Protein AF-A0A1U2AAY5-F1 (afdb_monomer)

pLDDT: mean 83.12, std 16.24, range [41.16, 96.94]

Foldseek 3Di:
DPPDDDQAFDKFKDQDPVNQAIWIWGQGPVRDIDIDPDNHRYSVSRRVVNSVVSCVVVPDPDPDPPDPPDD

Radius of gyration: 16.43 Å; Cα contacts (8 Å, |Δi|>4): 99; chains: 1; bounding box: 39×23×57 Å

Solvent-accessible surface area (backbone atoms only — not comparable to full-atom values): 4321 Å² total; per-residue (Å²): 134,83,78,76,78,81,62,60,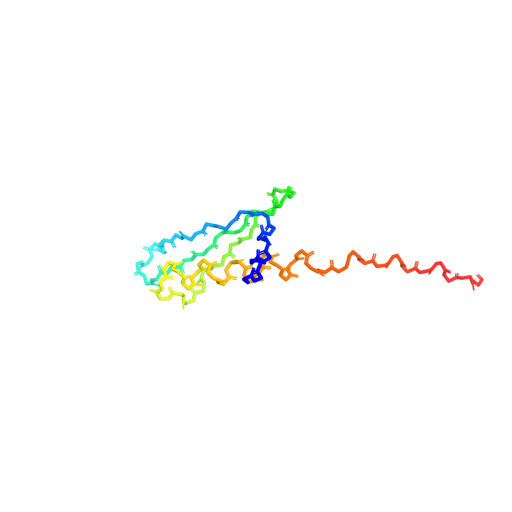43,49,68,46,49,44,75,38,95,83,68,77,28,13,19,24,39,34,36,40,83,85,68,56,73,48,77,46,81,55,92,18,84,37,54,66,54,15,39,51,51,36,44,53,47,34,44,56,67,69,63,55,74,75,76,73,73,77,71,82,81,88,127

Organism: NCBI:txid1962118

Sequence (71 aa):
MSKAKPVPGTVEAFPRKDNDGFAWKWTSPKGNEHFNYGPYPTKAAAAAAGRKFARNFTAKPTHTPPEPEDE

Mean predicted aligned error: 8.83 Å

Nearest PDB structures (foldseek):
  8u6g-assembly1_A  TM=6.777E-01  e=1.331E+00  Human immunodeficiency virus type 1 BH10
  8u6c-assembly1_A  TM=6.712E-01  e=1.421E+00  Human immunodeficiency virus 1
  8str-assembly1_A  TM=6.694E-01  e=2.399E+00  Human immunodeficiency virus 1
  3kle-assembly3_I  TM=6.582E-01  e=3.793E+00  Human immunodeficiency virus type 1 BH10
  6nz5-assembly1_A  TM=3.635E-01  e=1.246E+00  Shewanella oneidensis MR-1

Structure (mmCIF, N/CA/C/O backbone):
data_AF-A0A1U2AAY5-F1
#
_entry.id   AF-A0A1U2AAY5-F1
#
loop_
_atom_site.group_PDB
_atom_site.id
_atom_site.type_symbol
_atom_site.label_atom_id
_atom_site.label_alt_id
_atom_site.label_comp_id
_atom_site.label_asym_id
_atom_site.label_entity_id
_atom_site.label_seq_id
_atom_site.pdbx_PDB_ins_code
_atom_site.Cartn_x
_atom_site.Cartn_y
_atom_site.Cartn_z
_atom_site.occupancy
_atom_site.B_iso_or_equiv
_atom_site.auth_seq_id
_atom_site.auth_comp_id
_atom_site.auth_asym_id
_atom_site.auth_atom_id
_atom_site.pdbx_PDB_model_num
ATOM 1 N N . MET A 1 1 ? -24.750 -6.116 -2.110 1.00 41.16 1 MET A N 1
ATOM 2 C CA . MET A 1 1 ? -23.406 -5.519 -2.291 1.00 41.16 1 MET A CA 1
ATOM 3 C C . MET A 1 1 ? -22.836 -5.161 -0.920 1.00 41.16 1 MET A C 1
ATOM 5 O O . MET A 1 1 ? -23.193 -4.122 -0.376 1.00 41.16 1 MET A O 1
ATOM 9 N N . SER A 1 2 ? -22.027 -6.026 -0.304 1.00 46.91 2 SER A N 1
ATOM 10 C CA . SER A 1 2 ? -21.418 -5.730 1.003 1.00 46.91 2 SER A CA 1
ATOM 11 C C . SER A 1 2 ? -20.395 -4.604 0.847 1.00 46.91 2 SER A C 1
ATOM 13 O O . SER A 1 2 ? -19.450 -4.742 0.070 1.00 46.91 2 SER A O 1
ATOM 15 N N . LYS A 1 3 ? -20.590 -3.476 1.547 1.00 57.06 3 LYS A N 1
ATOM 16 C CA . LYS A 1 3 ? -19.640 -2.352 1.538 1.00 57.06 3 LYS A CA 1
ATOM 17 C C . LYS A 1 3 ? -18.253 -2.878 1.914 1.00 57.06 3 LYS A C 1
ATOM 19 O O . LYS A 1 3 ? -18.092 -3.519 2.952 1.00 57.06 3 LYS A O 1
ATOM 24 N N . ALA A 1 4 ? -17.258 -2.628 1.063 1.00 63.94 4 ALA A N 1
ATOM 25 C CA . ALA A 1 4 ? -15.878 -2.966 1.377 1.00 63.94 4 ALA A CA 1
ATOM 26 C C . ALA A 1 4 ? -15.505 -2.309 2.713 1.00 63.94 4 ALA A C 1
ATOM 28 O O . ALA A 1 4 ? -15.725 -1.110 2.891 1.00 63.94 4 ALA A O 1
ATOM 29 N N . LYS A 1 5 ? -14.963 -3.090 3.659 1.00 69.25 5 LYS A N 1
ATOM 30 C CA . LYS A 1 5 ? -14.531 -2.552 4.954 1.00 69.25 5 LYS A CA 1
ATOM 31 C C . LYS A 1 5 ? -13.553 -1.392 4.712 1.00 69.25 5 LYS A C 1
ATOM 33 O O . LYS A 1 5 ? -12.612 -1.581 3.917 1.00 69.25 5 LYS A O 1
ATOM 38 N N . PRO A 1 6 ? -13.757 -0.233 5.369 1.00 82.38 6 PRO A N 1
ATOM 39 C CA . PRO A 1 6 ? -12.875 0.913 5.212 1.00 82.38 6 PRO A CA 1
ATOM 40 C C . PRO A 1 6 ? -11.437 0.508 5.537 1.00 82.38 6 PRO A C 1
ATOM 42 O O . PRO A 1 6 ? -11.193 -0.391 6.344 1.00 82.38 6 PRO A O 1
ATOM 45 N N . VAL A 1 7 ? -10.485 1.116 4.837 1.00 83.81 7 VAL A N 1
ATOM 46 C CA . VAL A 1 7 ? -9.058 0.942 5.114 1.00 83.81 7 VAL A CA 1
ATOM 47 C C . VAL A 1 7 ? -8.715 1.925 6.229 1.00 83.81 7 VAL A C 1
ATOM 49 O O . VAL A 1 7 ? -8.925 3.119 6.036 1.00 83.81 7 VAL A O 1
ATOM 52 N N . PRO A 1 8 ? -8.234 1.463 7.391 1.00 87.88 8 PRO A N 1
ATOM 53 C CA . PRO A 1 8 ? -7.824 2.370 8.454 1.00 87.88 8 PRO A CA 1
ATOM 54 C C . PRO A 1 8 ? -6.551 3.114 8.042 1.00 87.88 8 PRO A C 1
ATOM 56 O O . PRO A 1 8 ? -5.564 2.479 7.680 1.00 87.88 8 PRO A O 1
ATOM 59 N N . GLY A 1 9 ? -6.561 4.446 8.092 1.00 91.94 9 GLY A N 1
ATOM 60 C CA . GLY A 1 9 ? -5.442 5.281 7.638 1.00 91.94 9 GLY A CA 1
ATOM 61 C C . GLY A 1 9 ? -5.344 5.407 6.111 1.00 91.94 9 GLY A C 1
ATOM 62 O O . GLY A 1 9 ? -6.260 5.030 5.379 1.00 91.94 9 GLY A O 1
ATOM 63 N N . THR A 1 10 ? -4.215 5.926 5.632 1.00 95.38 10 THR A N 1
ATOM 64 C CA . THR A 1 10 ? -3.980 6.231 4.211 1.00 95.38 10 THR A CA 1
ATOM 65 C C . THR A 1 10 ? -2.902 5.320 3.647 1.00 95.38 10 THR A C 1
ATOM 67 O O . THR A 1 10 ? -1.831 5.200 4.231 1.00 95.38 10 THR A O 1
ATOM 70 N N . VAL A 1 11 ? -3.169 4.680 2.507 1.00 95.88 11 VAL A N 1
ATOM 71 C CA . VAL A 1 11 ? -2.182 3.874 1.773 1.00 95.88 11 VAL A CA 1
ATOM 72 C C . VAL A 1 11 ? -1.833 4.585 0.476 1.00 95.88 11 VAL A C 1
ATOM 74 O O . VAL A 1 11 ? -2.710 4.829 -0.353 1.00 95.88 11 VAL A O 1
ATOM 77 N N . GLU A 1 12 ? -0.551 4.845 0.279 1.00 96.38 12 GLU A N 1
ATOM 78 C CA . GLU A 1 12 ? 0.013 5.398 -0.943 1.00 96.38 12 GLU A CA 1
ATOM 79 C C . GLU A 1 12 ? 0.914 4.352 -1.599 1.00 96.38 12 GLU A C 1
ATOM 81 O O . GLU A 1 12 ? 1.757 3.750 -0.940 1.00 96.38 12 GLU A O 1
ATOM 86 N N . ALA A 1 13 ? 0.737 4.119 -2.898 1.00 96.38 13 ALA A N 1
ATOM 87 C CA . ALA A 1 13 ? 1.623 3.269 -3.684 1.00 96.38 13 ALA A CA 1
ATOM 88 C C . ALA A 1 13 ? 2.423 4.132 -4.657 1.00 96.38 13 ALA A C 1
ATOM 90 O O . ALA A 1 13 ? 1.846 4.973 -5.352 1.00 96.38 13 ALA A O 1
ATOM 91 N N . PHE A 1 14 ? 3.726 3.895 -4.737 1.00 94.00 14 PHE A N 1
ATOM 92 C CA . PHE A 1 14 ? 4.659 4.700 -5.521 1.00 94.00 14 PHE A CA 1
ATOM 93 C C . PHE A 1 14 ? 5.651 3.804 -6.276 1.00 94.00 14 PHE A C 1
ATOM 95 O O . PHE A 1 14 ? 5.929 2.690 -5.824 1.00 94.00 14 PHE A O 1
ATOM 102 N N . PRO A 1 15 ? 6.145 4.232 -7.451 1.00 93.81 15 PRO A N 1
ATOM 103 C CA . PRO A 1 15 ? 7.195 3.505 -8.157 1.00 93.81 15 PRO A CA 1
ATOM 104 C C . PRO A 1 15 ? 8.489 3.519 -7.337 1.00 93.81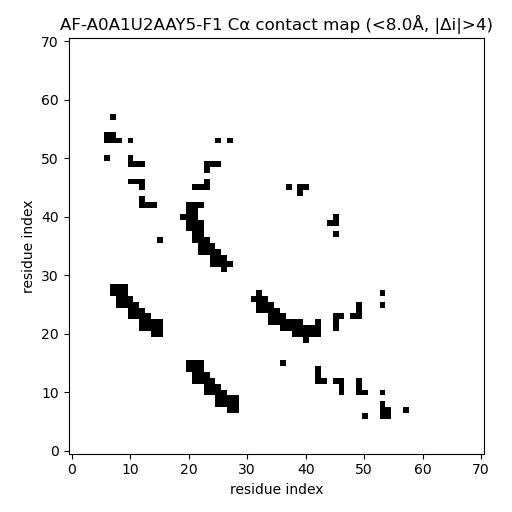 15 PRO A C 1
ATOM 106 O O . PRO A 1 15 ? 8.809 4.513 -6.678 1.00 93.81 15 PRO A O 1
ATOM 109 N N . ARG A 1 16 ? 9.234 2.416 -7.363 1.00 90.56 16 ARG A N 1
ATOM 110 C CA . ARG A 1 16 ? 10.547 2.344 -6.716 1.00 90.56 16 ARG A CA 1
ATOM 111 C C . ARG A 1 16 ? 11.600 3.085 -7.548 1.00 90.56 16 ARG A C 1
ATOM 113 O O . ARG A 1 16 ? 11.474 3.209 -8.763 1.00 90.56 16 ARG A O 1
ATOM 120 N N . LYS A 1 17 ? 12.658 3.572 -6.888 1.00 87.44 17 LYS A N 1
ATOM 121 C CA . LYS A 1 17 ? 13.746 4.335 -7.536 1.00 87.44 17 LYS A CA 1
ATOM 122 C C . LYS A 1 17 ? 14.591 3.500 -8.501 1.00 87.44 17 LYS A C 1
ATOM 124 O O . LYS A 1 17 ? 15.162 4.052 -9.432 1.00 87.44 17 LYS A O 1
ATOM 129 N N . ASP A 1 18 ? 14.665 2.195 -8.277 1.00 86.94 18 ASP A N 1
ATOM 130 C CA . ASP A 1 18 ? 15.332 1.233 -9.157 1.00 86.94 18 ASP A CA 1
ATOM 131 C C . ASP A 1 18 ? 14.501 0.881 -10.402 1.00 86.94 18 ASP A C 1
ATOM 133 O O . ASP A 1 18 ? 14.949 0.093 -11.225 1.00 86.94 18 ASP A O 1
ATOM 137 N N . ASN A 1 19 ? 13.315 1.485 -10.569 1.00 79.38 19 ASN A N 1
ATOM 138 C CA . ASN A 1 19 ? 12.350 1.217 -11.641 1.00 79.38 19 ASN A CA 1
ATOM 139 C C . ASN A 1 19 ? 11.860 -0.240 -11.718 1.00 79.38 19 ASN A C 1
ATOM 141 O O . ASN A 1 19 ? 11.097 -0.577 -12.622 1.00 79.38 19 ASN A O 1
ATOM 145 N N . ASP A 1 20 ? 12.212 -1.080 -10.743 1.00 86.19 20 ASP A N 1
ATOM 146 C CA . ASP A 1 20 ? 11.843 -2.494 -10.704 1.00 86.19 20 ASP A CA 1
ATOM 147 C C . ASP A 1 20 ? 10.627 -2.712 -9.793 1.00 86.19 20 ASP A C 1
ATOM 149 O O 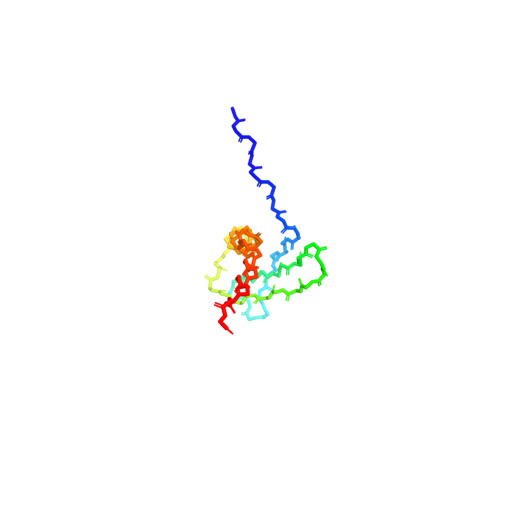. ASP A 1 20 ? 10.662 -3.336 -8.728 1.00 86.19 20 ASP A O 1
ATOM 153 N N . GLY A 1 21 ? 9.520 -2.092 -10.201 1.00 92.06 21 GLY A N 1
ATOM 154 C CA . GLY A 1 21 ? 8.217 -2.243 -9.568 1.00 92.06 21 GLY A CA 1
ATOM 155 C C . GLY A 1 21 ? 7.827 -1.113 -8.617 1.00 92.06 21 GLY A C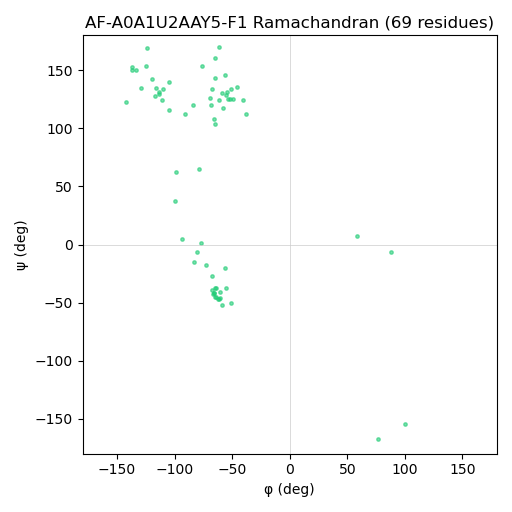 1
ATOM 156 O O . GLY A 1 21 ? 8.216 0.049 -8.752 1.00 92.06 21 GLY A O 1
ATOM 157 N N . PHE A 1 22 ? 6.958 -1.454 -7.671 1.00 95.81 22 PHE A N 1
ATOM 158 C CA . PHE A 1 22 ? 6.243 -0.506 -6.825 1.00 95.81 22 PHE A CA 1
ATOM 159 C C . PHE A 1 22 ? 6.467 -0.814 -5.351 1.00 95.81 22 PHE A C 1
ATOM 161 O O . PHE A 1 22 ? 6.715 -1.948 -4.958 1.00 95.81 22 PHE A O 1
ATOM 168 N N . ALA A 1 23 ? 6.347 0.214 -4.530 1.00 95.56 23 ALA A N 1
ATOM 169 C CA . ALA A 1 23 ? 6.367 0.148 -3.082 1.00 95.56 23 ALA A CA 1
ATOM 170 C C . ALA A 1 23 ? 5.082 0.776 -2.539 1.00 95.56 23 ALA A C 1
ATOM 172 O O . ALA A 1 23 ? 4.306 1.397 -3.279 1.00 95.56 23 ALA A O 1
ATOM 173 N N . TRP A 1 24 ? 4.838 0.604 -1.245 1.00 96.94 24 TRP A N 1
ATOM 174 C CA . TRP A 1 24 ? 3.751 1.304 -0.574 1.00 96.94 24 TRP A CA 1
ATOM 175 C C . TRP A 1 24 ? 4.195 1.917 0.750 1.00 96.94 24 TRP A C 1
ATOM 177 O O . TRP A 1 24 ? 5.079 1.404 1.441 1.00 96.94 24 TRP A O 1
ATOM 187 N N . LYS A 1 25 ? 3.540 3.027 1.089 1.00 96.81 25 LYS A N 1
ATOM 188 C CA . LYS A 1 25 ? 3.567 3.687 2.389 1.00 96.81 25 LYS A CA 1
ATOM 189 C C . LYS A 1 25 ? 2.167 3.624 2.977 1.00 96.81 25 LYS A C 1
ATOM 191 O O . LYS A 1 25 ? 1.185 3.883 2.284 1.00 96.81 25 LYS A O 1
ATOM 196 N N . TRP A 1 26 ? 2.068 3.282 4.249 1.00 96.62 26 TRP A N 1
ATOM 197 C CA . TRP A 1 26 ? 0.840 3.414 5.013 1.00 96.62 26 TRP A CA 1
ATOM 198 C C . TRP A 1 26 ? 1.046 4.407 6.147 1.00 96.62 26 TRP A C 1
ATOM 200 O O . TRP A 1 26 ? 1.968 4.244 6.940 1.00 96.62 26 TRP A O 1
ATOM 210 N N . THR A 1 27 ? 0.166 5.395 6.245 1.00 95.69 27 THR A N 1
ATOM 211 C CA . THR A 1 27 ? 0.083 6.315 7.379 1.00 95.69 27 THR A CA 1
ATOM 212 C C . THR A 1 27 ? -1.129 5.920 8.213 1.00 95.69 27 THR A C 1
ATOM 214 O O . THR A 1 27 ? -2.271 5.976 7.749 1.00 95.69 27 THR A O 1
ATOM 217 N N . SER A 1 28 ? -0.885 5.483 9.445 1.00 92.75 28 SER A N 1
ATOM 218 C CA . SER A 1 28 ? -1.933 5.100 10.388 1.00 92.75 28 SER A CA 1
ATOM 219 C C . SER A 1 28 ? -2.810 6.301 10.776 1.00 92.75 28 SER A C 1
ATOM 221 O O . SER A 1 28 ? -2.352 7.441 10.695 1.00 92.75 28 SER A O 1
ATOM 223 N N . PRO A 1 29 ? -4.034 6.084 11.297 1.00 89.88 29 PRO A N 1
ATOM 224 C CA . PRO A 1 29 ? -4.869 7.171 11.827 1.00 89.88 29 PRO A CA 1
ATOM 225 C C . PRO A 1 29 ? -4.206 8.002 12.937 1.00 89.88 29 PRO A C 1
ATOM 227 O O . PRO A 1 29 ? -4.632 9.117 13.203 1.00 89.88 29 PRO A O 1
ATOM 230 N N . LYS A 1 30 ? -3.174 7.451 13.591 1.00 90.12 30 LYS A N 1
ATOM 231 C CA . LYS A 1 30 ? -2.402 8.103 14.657 1.00 90.12 30 LYS A CA 1
ATOM 232 C C . LYS A 1 30 ? -1.143 8.818 14.141 1.00 90.12 30 LYS A C 1
ATOM 234 O O . LYS A 1 30 ? -0.346 9.276 14.947 1.00 90.12 30 LYS A O 1
ATOM 239 N N . GLY A 1 31 ? -0.923 8.860 12.825 1.00 91.88 31 GLY A N 1
ATOM 240 C CA . GLY A 1 31 ? 0.237 9.510 12.205 1.00 91.88 31 GLY A CA 1
ATOM 241 C C . GLY A 1 31 ? 1.488 8.635 12.058 1.00 91.88 31 GLY A C 1
ATOM 242 O O . GLY A 1 31 ? 2.424 9.050 11.390 1.00 91.88 31 GLY A O 1
ATOM 243 N N . ASN A 1 32 ? 1.513 7.412 12.604 1.00 93.06 32 ASN A N 1
ATOM 244 C CA . ASN A 1 32 ? 2.647 6.496 12.402 1.00 93.06 32 ASN A CA 1
ATOM 245 C C . ASN A 1 32 ? 2.741 6.043 10.943 1.00 93.06 32 ASN A C 1
ATOM 247 O O . ASN A 1 32 ? 1.731 5.614 10.379 1.00 93.06 32 ASN A O 1
ATOM 251 N N . GLU A 1 33 ? 3.940 6.075 10.370 1.00 95.31 33 GLU A N 1
ATOM 252 C CA . GLU A 1 33 ? 4.195 5.662 8.991 1.00 95.31 33 GLU A CA 1
ATOM 253 C C . GLU A 1 33 ? 4.886 4.295 8.920 1.00 95.31 33 GLU A C 1
ATOM 255 O O . GLU A 1 33 ? 5.797 3.995 9.688 1.00 95.31 33 GLU A O 1
ATOM 260 N N . HIS A 1 34 ? 4.471 3.469 7.961 1.00 94.50 34 HIS A N 1
ATOM 261 C CA . HIS A 1 34 ? 5.094 2.189 7.639 1.00 94.50 34 HIS A CA 1
ATOM 262 C C . HIS A 1 34 ? 5.379 2.109 6.146 1.00 94.50 34 HIS A C 1
ATOM 264 O O . HIS A 1 34 ? 4.514 2.410 5.323 1.00 94.50 34 HIS A O 1
ATOM 270 N N . PHE A 1 35 ? 6.577 1.647 5.802 1.00 95.00 35 PHE A N 1
ATOM 271 C CA . PHE A 1 35 ? 7.051 1.546 4.426 1.00 95.00 35 PHE A CA 1
ATOM 272 C C . PHE A 1 35 ? 7.373 0.100 4.076 1.00 95.00 35 PHE A C 1
ATOM 274 O O . PHE A 1 35 ? 7.917 -0.641 4.897 1.00 95.00 35 PHE A O 1
ATOM 281 N N . ASN A 1 36 ? 7.072 -0.297 2.841 1.00 94.75 36 ASN A N 1
ATOM 282 C CA . ASN A 1 36 ? 7.437 -1.611 2.333 1.00 94.75 36 ASN A CA 1
ATOM 283 C C . ASN A 1 36 ? 7.853 -1.538 0.858 1.00 94.75 36 ASN A C 1
ATOM 285 O O . ASN A 1 36 ? 7.071 -1.128 -0.002 1.00 94.75 36 ASN A O 1
ATOM 289 N N . TYR A 1 37 ? 9.080 -1.989 0.590 1.00 89.75 37 TYR A N 1
ATOM 290 C CA . TYR A 1 37 ? 9.705 -2.060 -0.734 1.00 89.75 37 TYR A CA 1
ATOM 291 C C . TYR A 1 37 ? 9.636 -3.477 -1.331 1.00 89.75 37 TYR A C 1
ATOM 293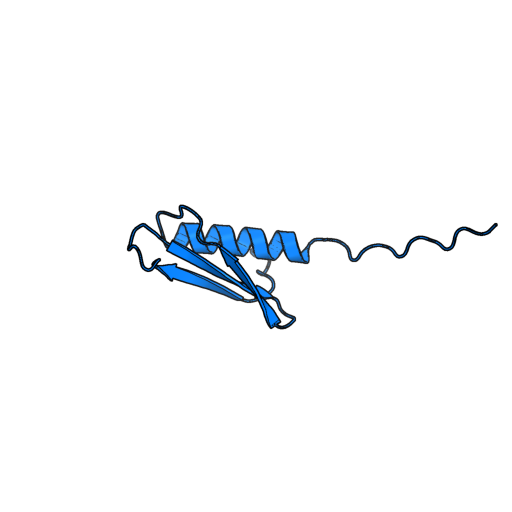 O O . TYR A 1 37 ? 10.590 -3.958 -1.936 1.00 89.75 37 TYR A O 1
ATOM 301 N N . GLY A 1 38 ? 8.527 -4.185 -1.115 1.00 82.38 38 GLY A N 1
ATOM 302 C CA . GLY A 1 38 ? 8.336 -5.544 -1.612 1.00 82.38 38 GLY A CA 1
ATOM 303 C C . GLY A 1 38 ? 8.375 -5.659 -3.146 1.00 82.38 38 GLY A C 1
ATOM 304 O O . GLY A 1 38 ? 8.363 -4.652 -3.859 1.00 82.38 38 GLY A O 1
ATOM 305 N N . PRO A 1 39 ? 8.406 -6.894 -3.679 1.00 86.31 39 PRO A N 1
ATOM 306 C CA . PRO A 1 39 ? 8.444 -7.159 -5.116 1.00 86.31 39 PRO A CA 1
ATOM 307 C C . PRO A 1 39 ? 7.045 -6.999 -5.732 1.00 86.31 39 PRO A C 1
ATOM 309 O O . PRO A 1 39 ? 6.417 -7.969 -6.157 1.00 86.31 39 PRO A O 1
ATOM 312 N N . TYR A 1 40 ? 6.492 -5.784 -5.713 1.00 93.19 40 TYR A N 1
ATOM 313 C CA . TYR A 1 40 ? 5.171 -5.521 -6.278 1.00 93.19 40 TYR A CA 1
ATOM 314 C C . TYR A 1 40 ? 5.300 -5.105 -7.751 1.00 93.19 40 TYR A C 1
ATOM 316 O O . TYR A 1 40 ? 5.764 -3.998 -8.021 1.00 93.19 40 TYR A O 1
ATOM 324 N N . PRO A 1 41 ? 4.840 -5.924 -8.716 1.00 91.81 41 PRO A N 1
ATOM 325 C CA . PRO A 1 41 ? 5.017 -5.628 -10.141 1.00 91.81 41 PRO A CA 1
ATOM 326 C C . PRO A 1 41 ? 4.119 -4.485 -10.634 1.00 91.81 41 PRO A C 1
ATOM 328 O O . PRO A 1 41 ? 4.364 -3.908 -11.687 1.00 91.81 41 PRO A O 1
ATOM 331 N N . THR A 1 42 ? 3.060 -4.140 -9.893 1.00 94.88 42 THR A N 1
ATOM 332 C CA . THR A 1 42 ? 2.113 -3.085 -10.278 1.00 94.88 42 THR A CA 1
ATOM 333 C C . THR A 1 42 ? 1.740 -2.191 -9.099 1.00 94.88 42 THR A C 1
ATOM 335 O O . THR A 1 42 ? 1.683 -2.633 -7.946 1.00 94.88 42 THR A O 1
ATOM 338 N N . LYS A 1 43 ? 1.385 -0.931 -9.393 1.00 93.69 43 LYS A N 1
ATOM 339 C CA . LYS A 1 43 ? 0.872 0.027 -8.398 1.00 93.69 43 LYS A CA 1
ATOM 340 C C . LYS A 1 43 ? -0.344 -0.525 -7.649 1.00 93.69 43 LYS A C 1
ATOM 342 O O . LYS A 1 43 ? -0.485 -0.320 -6.445 1.00 93.69 43 LYS A O 1
ATOM 347 N N . ALA A 1 44 ? -1.211 -1.256 -8.354 1.00 94.50 44 ALA A N 1
ATOM 348 C CA . ALA A 1 44 ? -2.389 -1.892 -7.775 1.00 94.50 44 ALA A CA 1
ATOM 349 C C . ALA A 1 44 ? -2.019 -3.002 -6.777 1.00 94.50 44 ALA A C 1
ATOM 351 O O . ALA A 1 44 ? -2.616 -3.059 -5.702 1.00 94.50 44 ALA A O 1
ATOM 352 N N . ALA A 1 45 ? -1.015 -3.834 -7.088 1.00 94.38 45 ALA A N 1
ATOM 353 C CA . ALA A 1 45 ? -0.528 -4.877 -6.184 1.00 94.38 45 ALA A CA 1
ATOM 354 C C . ALA A 1 45 ? 0.071 -4.283 -4.900 1.00 94.38 45 ALA A C 1
ATOM 356 O O . ALA A 1 45 ? -0.286 -4.715 -3.802 1.00 94.38 45 ALA A O 1
ATOM 357 N N . ALA A 1 46 ? 0.894 -3.236 -5.024 1.00 96.00 46 ALA A N 1
ATOM 358 C CA . ALA A 1 46 ? 1.439 -2.516 -3.874 1.00 96.00 46 ALA A CA 1
ATOM 359 C C . ALA A 1 46 ? 0.322 -1.896 -3.015 1.00 96.00 46 ALA A C 1
ATOM 361 O O . ALA A 1 46 ? 0.283 -2.088 -1.800 1.00 96.00 46 ALA A O 1
ATOM 362 N N . ALA A 1 47 ? -0.656 -1.230 -3.640 1.00 95.12 47 ALA A N 1
ATOM 363 C CA . ALA A 1 47 ? -1.792 -0.655 -2.924 1.00 95.12 47 ALA A CA 1
ATOM 364 C C . ALA A 1 47 ? -2.666 -1.726 -2.244 1.00 95.12 47 ALA A C 1
ATOM 366 O O . ALA A 1 47 ? -3.187 -1.495 -1.153 1.00 95.12 47 ALA A O 1
ATOM 367 N N . ALA A 1 48 ? -2.861 -2.892 -2.864 1.00 95.12 48 ALA A N 1
ATOM 368 C CA . ALA A 1 48 ? -3.604 -4.000 -2.265 1.00 95.12 48 ALA A CA 1
ATOM 369 C C . ALA A 1 48 ? -2.866 -4.576 -1.045 1.00 95.12 48 ALA A C 1
ATOM 371 O O . ALA A 1 48 ? -3.488 -4.797 -0.001 1.00 95.12 48 ALA A O 1
ATOM 372 N N . ALA A 1 49 ? -1.544 -4.749 -1.148 1.00 94.88 49 ALA A N 1
ATOM 373 C CA . ALA A 1 49 ? -0.697 -5.198 -0.048 1.00 94.88 49 ALA A CA 1
ATOM 374 C C . ALA A 1 49 ? -0.712 -4.208 1.127 1.00 94.88 49 ALA A C 1
ATOM 376 O O . ALA A 1 49 ? -0.978 -4.618 2.259 1.00 94.88 49 ALA A O 1
ATOM 377 N N . GLY A 1 50 ? -0.550 -2.908 0.861 1.00 95.25 50 GLY A N 1
ATOM 378 C CA . GLY A 1 50 ? -0.638 -1.866 1.887 1.00 95.25 50 GLY A CA 1
ATOM 379 C C . GLY A 1 50 ? -2.009 -1.817 2.570 1.00 95.25 50 GLY A C 1
ATOM 380 O O . GLY A 1 50 ? -2.090 -1.740 3.793 1.00 95.25 50 GLY A O 1
ATOM 381 N N . ARG A 1 51 ? -3.112 -1.974 1.820 1.00 94.19 51 ARG A N 1
ATOM 382 C CA . ARG A 1 51 ? -4.467 -2.059 2.409 1.00 94.19 51 ARG A CA 1
ATOM 383 C C . ARG A 1 51 ? -4.655 -3.300 3.282 1.00 94.19 51 ARG A C 1
ATOM 385 O O . ARG A 1 51 ? -5.351 -3.227 4.295 1.00 94.19 51 ARG A O 1
ATOM 392 N N . LYS A 1 52 ? -4.076 -4.442 2.893 1.00 92.56 52 LYS A N 1
ATOM 393 C CA . LYS A 1 52 ? -4.090 -5.670 3.705 1.00 92.56 52 LYS A CA 1
ATOM 394 C C . LYS A 1 52 ? -3.311 -5.460 5.005 1.00 92.56 52 LYS A C 1
ATOM 396 O O . LYS A 1 52 ? -3.822 -5.806 6.067 1.00 92.56 52 LYS A O 1
ATOM 401 N N . PHE A 1 53 ? -2.132 -4.844 4.923 1.00 92.31 53 PHE A N 1
ATOM 402 C CA . PHE A 1 53 ? -1.332 -4.490 6.093 1.00 92.31 53 PHE A CA 1
ATOM 403 C C . PHE A 1 53 ? -2.096 -3.563 7.039 1.00 92.31 53 PHE A C 1
ATOM 405 O O . PHE A 1 53 ? -2.251 -3.904 8.206 1.00 92.31 53 PHE A O 1
ATOM 412 N N . ALA A 1 54 ? -2.641 -2.457 6.523 1.00 92.56 54 ALA A N 1
ATOM 413 C CA . ALA A 1 54 ? -3.397 -1.478 7.299 1.00 92.56 54 ALA A CA 1
ATOM 414 C C . ALA A 1 54 ? -4.503 -2.139 8.132 1.00 92.56 54 ALA A C 1
ATOM 416 O O . ALA A 1 54 ? -4.568 -1.950 9.343 1.00 92.56 54 ALA A O 1
ATOM 417 N N . ARG A 1 55 ? -5.322 -2.990 7.496 1.00 91.19 55 ARG A N 1
ATOM 418 C CA . ARG A 1 55 ? -6.396 -3.726 8.177 1.00 91.19 55 ARG A CA 1
ATOM 419 C C . ARG A 1 55 ? -5.861 -4.652 9.264 1.00 91.19 55 ARG A C 1
ATOM 421 O O . ARG A 1 55 ? -6.401 -4.641 10.362 1.00 91.19 55 ARG A O 1
ATOM 428 N N . ASN A 1 56 ? -4.817 -5.427 8.977 1.00 89.19 56 ASN A N 1
ATOM 429 C CA . ASN A 1 56 ? -4.250 -6.379 9.935 1.00 89.19 56 ASN A CA 1
ATOM 430 C C . ASN A 1 56 ? -3.578 -5.680 11.122 1.00 89.19 56 ASN A C 1
ATOM 432 O O . ASN A 1 56 ? -3.709 -6.134 12.255 1.00 89.19 56 ASN A O 1
ATOM 436 N N . PHE A 1 57 ? -2.877 -4.575 10.871 1.00 86.50 57 PHE A N 1
ATOM 437 C CA . PHE A 1 57 ? -2.171 -3.826 11.903 1.00 86.50 57 PHE A CA 1
ATOM 438 C C . PHE A 1 57 ? -3.148 -3.200 12.901 1.00 86.50 57 PHE A C 1
ATOM 440 O O . PHE A 1 57 ? -2.933 -3.273 14.107 1.00 86.50 57 PHE A O 1
ATOM 447 N N . THR A 1 58 ? -4.257 -2.640 12.411 1.00 82.75 58 THR A N 1
ATOM 448 C CA . THR A 1 58 ? -5.292 -2.038 13.266 1.00 82.75 58 THR A CA 1
ATOM 449 C C . THR A 1 58 ? -6.296 -3.037 13.834 1.00 82.75 58 THR A C 1
ATOM 451 O O . THR A 1 58 ? -7.046 -2.678 14.731 1.00 82.75 58 THR A O 1
ATOM 454 N N . ALA A 1 59 ? -6.359 -4.260 13.300 1.00 77.31 59 ALA A N 1
ATOM 455 C CA . ALA A 1 59 ? -7.249 -5.306 13.801 1.00 77.31 59 ALA A CA 1
ATOM 456 C C . ALA A 1 59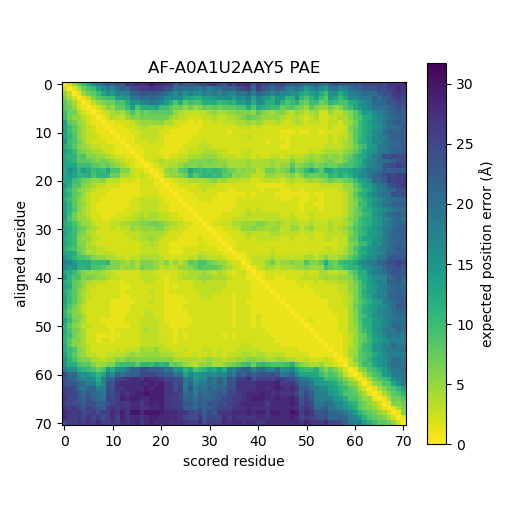 ? -6.697 -6.033 15.035 1.00 77.31 59 ALA A C 1
ATOM 458 O O . ALA A 1 59 ? -7.416 -6.854 15.602 1.00 77.31 59 ALA A O 1
ATOM 459 N N . LYS A 1 60 ? -5.451 -5.764 15.461 1.00 63.81 60 LYS A N 1
ATOM 460 C CA . LYS A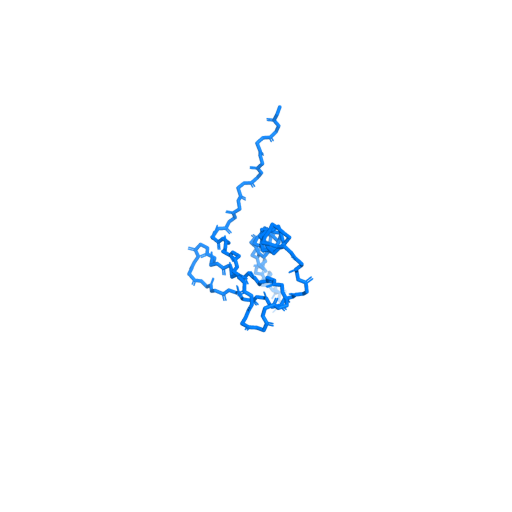 1 60 ? -4.961 -6.297 16.735 1.00 63.81 60 LYS A CA 1
ATOM 461 C C . LYS A 1 60 ? -5.846 -5.753 17.863 1.00 63.81 60 LYS A C 1
ATOM 463 O O . LYS A 1 60 ? -5.953 -4.529 17.973 1.00 63.81 60 LYS A O 1
ATOM 468 N N . PRO A 1 61 ? -6.455 -6.613 18.700 1.00 49.59 61 PRO A N 1
ATOM 469 C CA . PRO A 1 61 ? -7.027 -6.140 19.943 1.00 49.59 61 PRO A CA 1
ATOM 470 C C . PRO A 1 61 ? -5.884 -5.499 20.725 1.00 49.59 61 PRO A C 1
ATOM 472 O O . PRO A 1 61 ? -4.789 -6.062 20.823 1.00 49.59 61 PRO A O 1
ATOM 475 N N . THR A 1 62 ? -6.117 -4.281 21.206 1.00 49.97 62 THR A N 1
ATOM 476 C CA . THR A 1 62 ? -5.329 -3.687 22.280 1.00 49.97 62 THR A CA 1
ATOM 477 C C . THR A 1 62 ? -5.074 -4.790 23.294 1.00 49.97 62 THR A C 1
ATOM 479 O O . THR A 1 62 ? -6.023 -5.453 23.704 1.00 49.97 62 THR A O 1
ATOM 482 N N . HIS A 1 63 ? -3.803 -5.037 23.597 1.00 45.56 63 HIS A N 1
ATOM 483 C CA . HIS A 1 63 ? -3.364 -5.938 24.650 1.00 45.56 63 HIS A CA 1
ATOM 484 C C . HIS A 1 63 ? -4.324 -5.785 25.836 1.00 45.56 63 HIS A C 1
ATOM 486 O O . HIS A 1 63 ? -4.426 -4.691 26.396 1.00 45.56 63 HIS A O 1
ATOM 492 N N . THR A 1 64 ? -5.104 -6.828 26.131 1.00 49.44 64 THR A N 1
ATOM 493 C CA . THR A 1 64 ? -5.807 -6.934 27.407 1.00 49.44 64 THR A CA 1
ATOM 494 C C . THR A 1 64 ? -4.746 -6.654 28.470 1.00 49.44 64 THR A C 1
ATOM 496 O O . THR A 1 64 ? -3.679 -7.273 28.387 1.00 49.44 64 THR A O 1
ATOM 499 N N . PRO A 1 65 ? -4.943 -5.691 29.390 1.00 53.53 65 PRO A N 1
ATOM 500 C CA . PRO A 1 65 ? -4.043 -5.570 30.528 1.00 53.53 65 PRO A CA 1
ATOM 501 C C . PRO A 1 65 ? -3.946 -6.963 31.164 1.00 53.53 65 PRO A C 1
ATOM 503 O O . PRO A 1 65 ? -4.997 -7.602 31.275 1.00 53.53 65 PRO A O 1
ATOM 506 N N . PRO A 1 66 ? -2.753 -7.479 31.512 1.00 57.19 66 PRO A N 1
ATOM 507 C CA . PRO A 1 66 ? -2.711 -8.650 32.374 1.00 57.19 66 PRO A CA 1
ATOM 508 C C . PRO A 1 66 ? -3.571 -8.318 33.598 1.00 57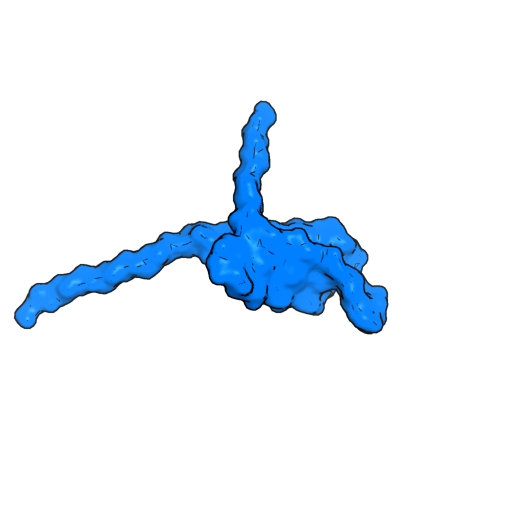.19 66 PRO A C 1
ATOM 510 O O . PRO A 1 66 ? -3.414 -7.244 34.187 1.00 57.19 66 PRO A O 1
ATOM 513 N N . GLU A 1 67 ? -4.555 -9.172 33.886 1.00 61.94 67 GLU A N 1
ATOM 514 C CA . GLU A 1 67 ? -5.274 -9.147 35.159 1.00 61.94 67 GLU A CA 1
ATOM 515 C C . GLU A 1 67 ? -4.227 -9.010 36.274 1.00 61.94 67 G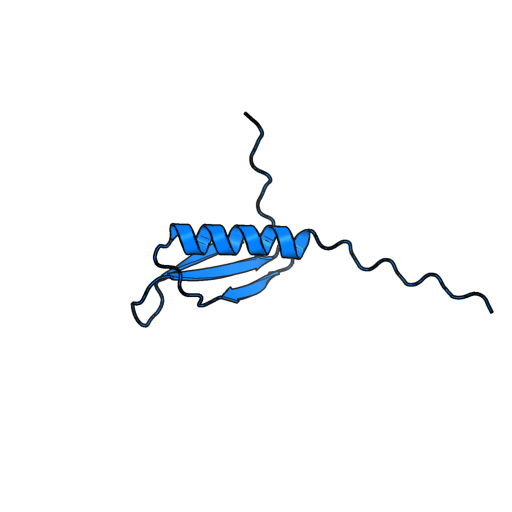LU A C 1
ATOM 517 O O . GLU A 1 67 ? -3.178 -9.654 36.175 1.00 61.94 67 GLU A O 1
ATOM 522 N N . PRO A 1 68 ? -4.428 -8.142 37.284 1.00 62.62 68 PRO A N 1
ATOM 523 C CA . PRO A 1 68 ? -3.554 -8.176 38.443 1.00 62.62 68 PRO A CA 1
ATOM 524 C C . PRO A 1 68 ? -3.643 -9.590 39.023 1.00 62.62 68 PRO A C 1
ATOM 526 O O . PRO A 1 68 ? -4.728 -10.042 39.379 1.00 62.62 68 PRO A O 1
ATOM 529 N N . GLU A 1 69 ? -2.520 -10.305 39.039 1.00 60.22 69 GLU A N 1
ATOM 530 C CA . GLU A 1 69 ? -2.408 -11.550 39.787 1.00 60.22 69 GLU A CA 1
ATOM 531 C C . GLU A 1 69 ? -2.552 -11.171 41.267 1.00 60.22 69 GLU A C 1
ATOM 533 O O . GLU A 1 69 ? -1.667 -10.538 41.842 1.00 60.22 69 GLU A O 1
ATOM 538 N N . ASP A 1 70 ? -3.724 -11.451 41.841 1.00 63.25 70 ASP A N 1
ATOM 539 C CA . ASP A 1 70 ? -3.923 -11.476 43.287 1.00 63.25 70 ASP A CA 1
ATOM 540 C C . ASP A 1 70 ? -3.092 -12.641 43.851 1.00 63.25 70 ASP A C 1
ATOM 542 O O . ASP A 1 70 ? -3.459 -13.804 43.666 1.00 63.25 70 ASP A O 1
ATOM 546 N N . GLU A 1 71 ? -1.995 -12.331 44.547 1.00 55.31 71 GLU A N 1
ATOM 547 C CA . GLU A 1 71 ? -1.412 -13.193 45.589 1.00 55.31 71 GLU A CA 1
ATOM 548 C C . GLU A 1 71 ? -0.800 -12.365 46.729 1.00 55.31 71 GLU A C 1
ATOM 550 O O . GLU A 1 71 ? 0.015 -11.451 46.454 1.00 55.31 71 GLU A O 1
#

Secondary structure (DSSP, 8-state):
-PPPPPPSSEEEEEE-TTSSSEEEEEE-TTS-EEEEEEEESSHHHHHHHHHHHHHHHHTS---PPP-----